Protein AF-K1RV72-F1 (afdb_monomer)

Radius of gyration: 13.44 Å; Cα contacts (8 Å, |Δi|>4): 121; chains: 1; bounding box: 28×29×34 Å

pLDDT: mean 96.74, std 3.03, range [72.94, 98.62]

Solvent-accessible surface area (backbone atoms only — not comparable to full-atom values): 6329 Å² total; per-residue (Å²): 124,57,60,69,54,48,53,51,50,52,56,48,54,47,65,75,58,48,27,71,67,50,28,48,54,40,39,80,73,67,56,78,57,90,34,58,48,37,62,54,67,70,60,52,52,60,56,49,70,76,52,77,65,34,55,69,49,14,54,56,27,46,74,42,74,30,53,63,35,41,55,44,14,25,64,24,38,41,67,95,77,60,48,70,74,56,50,53,57,49,58,77,66,53,85,48,70,66,55,50,54,52,28,39,76,50,35,55,77,72,56,135

Foldseek 3Di:
DPLVVLLVVLVVLLVVQFDPVQQVVCVVVPVDQPAERNHDPVSLVVSLVVDAQDQSNLVVLLPDSYPSSLLSSLQRHDQVPCDVVNVVVSVVPPPDVVSVVSSCVRHVVPHD

Secondary structure (DSSP, 8-state):
--HHHHHHHHHHHHHHS--HHHHHHHHHTT---SB-----HHHHHHHHTTS---HHHHHHHHTSSBHHHHHHHHHH--GGG--HHHHHHHHHH--SHHHHHHHHHHTGGG--

Organism: NCBI:txid408170

Nearest PDB structures (foldseek):
  3zbo-assembly2_B  TM=8.711E-01  e=4.578E-02  Bacillus cereus
  5clc-assembly1_A  TM=5.880E-01  e=2.001E-01  Bacillus cereus
  5cl4-assembly1_A  TM=5.600E-01  e=6.974E-01  Bacillus cereus

Structure (mmCIF, N/CA/C/O backbone):
data_AF-K1RV72-F1
#
_entry.id   AF-K1RV72-F1
#
loop_
_atom_site.group_PDB
_atom_site.id
_atom_site.type_symbol
_atom_site.label_atom_id
_atom_site.label_alt_id
_atom_site.label_comp_id
_atom_site.label_asym_id
_atom_site.label_entity_id
_atom_site.label_seq_id
_atom_site.pdbx_PDB_ins_code
_atom_site.Cartn_x
_atom_site.Cartn_y
_atom_site.Cartn_z
_atom_site.occupancy
_atom_site.B_iso_or_equiv
_atom_site.auth_seq_id
_atom_site.auth_comp_id
_atom_site.auth_asym_id
_atom_site.auth_atom_id
_atom_site.pdbx_PDB_model_num
ATOM 1 N N . MET A 1 1 ? -8.425 15.251 6.393 1.00 72.94 1 MET A N 1
ATOM 2 C CA . MET A 1 1 ? -8.533 15.087 4.929 1.00 72.94 1 MET A CA 1
ATOM 3 C C . MET A 1 1 ? -9.568 14.016 4.677 1.00 72.94 1 MET A C 1
ATOM 5 O O . MET A 1 1 ? -9.565 13.029 5.407 1.00 72.94 1 MET A O 1
ATOM 9 N N . ASP A 1 2 ? -10.459 14.222 3.713 1.00 93.25 2 ASP A N 1
ATOM 10 C CA . ASP A 1 2 ? -11.337 13.144 3.244 1.00 93.25 2 ASP A CA 1
ATOM 11 C C . ASP A 1 2 ? -10.497 12.013 2.613 1.00 93.25 2 ASP A C 1
ATOM 13 O O . ASP A 1 2 ? -9.382 12.247 2.136 1.00 93.25 2 ASP A O 1
ATOM 17 N N . VAL A 1 3 ? -11.029 10.789 2.573 1.00 96.31 3 VAL A N 1
ATOM 18 C CA . VAL A 1 3 ? -10.367 9.606 1.993 1.00 96.31 3 VAL A CA 1
ATOM 19 C C . VAL A 1 3 ? -9.848 9.896 0.585 1.00 96.31 3 VAL A C 1
ATOM 21 O O . VAL A 1 3 ? -8.712 9.546 0.252 1.00 96.31 3 VAL A O 1
ATOM 24 N N . ARG A 1 4 ? -10.637 10.591 -0.245 1.00 96.38 4 ARG A N 1
ATOM 25 C CA . ARG A 1 4 ? -10.240 10.919 -1.623 1.00 96.38 4 ARG A CA 1
ATOM 26 C C . ARG A 1 4 ? -9.058 11.879 -1.672 1.00 96.38 4 ARG A C 1
ATOM 28 O O . ARG A 1 4 ? -8.188 11.726 -2.529 1.00 96.38 4 ARG A O 1
ATOM 35 N N . GLU A 1 5 ? -9.021 12.858 -0.774 1.00 97.44 5 GLU A N 1
ATOM 36 C CA . GLU A 1 5 ? -7.919 13.817 -0.681 1.00 97.44 5 GLU A CA 1
ATOM 37 C C . GLU A 1 5 ? -6.636 13.127 -0.229 1.00 97.44 5 GLU A C 1
ATOM 39 O O . GLU 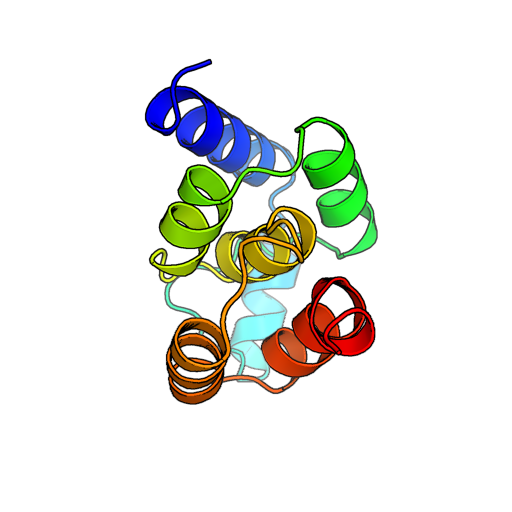A 1 5 ? -5.588 13.339 -0.835 1.00 97.44 5 GLU A O 1
ATOM 44 N N . THR A 1 6 ? -6.729 12.247 0.771 1.00 98.06 6 THR A N 1
ATOM 45 C CA . THR A 1 6 ? -5.592 11.463 1.269 1.00 98.06 6 THR A CA 1
ATOM 46 C C . THR A 1 6 ? -5.011 10.576 0.170 1.00 98.06 6 THR A C 1
ATOM 48 O O . THR A 1 6 ? -3.808 10.597 -0.073 1.00 98.06 6 THR A O 1
ATOM 51 N N . ILE A 1 7 ? -5.852 9.850 -0.575 1.00 98.00 7 ILE A N 1
ATOM 52 C CA . ILE A 1 7 ? -5.393 9.011 -1.697 1.00 98.00 7 ILE A CA 1
ATOM 53 C C . ILE A 1 7 ? -4.750 9.861 -2.796 1.00 98.00 7 ILE A C 1
ATOM 55 O O . ILE A 1 7 ? -3.734 9.466 -3.376 1.00 98.00 7 ILE A O 1
ATOM 59 N N . LYS A 1 8 ? -5.336 11.023 -3.106 1.00 98.06 8 LYS A N 1
ATOM 60 C CA . LYS A 1 8 ? -4.782 11.949 -4.100 1.00 98.06 8 LYS A CA 1
ATOM 61 C C . LYS A 1 8 ? -3.398 12.437 -3.677 1.00 98.06 8 LYS A C 1
ATOM 63 O O . LYS A 1 8 ? -2.498 12.457 -4.515 1.00 98.06 8 LYS A O 1
ATOM 68 N N . ASP A 1 9 ? -3.230 12.794 -2.409 1.00 98.50 9 ASP A N 1
ATOM 69 C CA . ASP A 1 9 ? -1.950 13.236 -1.863 1.00 98.50 9 ASP A CA 1
ATOM 70 C C . ASP A 1 9 ? -0.908 12.106 -1.861 1.00 98.50 9 ASP A C 1
ATOM 72 O O . ASP A 1 9 ? 0.182 12.295 -2.398 1.00 98.50 9 ASP A O 1
ATOM 76 N N . ILE A 1 10 ? -1.273 10.895 -1.418 1.00 98.44 10 ILE A N 1
ATOM 77 C CA . ILE A 1 10 ? -0.413 9.697 -1.480 1.00 98.44 10 ILE A CA 1
ATOM 78 C C . ILE A 1 10 ? 0.080 9.444 -2.911 1.00 98.44 10 ILE A C 1
ATOM 80 O O . ILE A 1 10 ? 1.279 9.294 -3.151 1.00 98.44 10 ILE A O 1
ATOM 84 N N . LYS A 1 11 ? -0.827 9.450 -3.898 1.00 98.00 11 LYS A N 1
ATOM 85 C CA . LYS A 1 11 ? -0.456 9.291 -5.315 1.00 98.00 11 LYS A CA 1
ATOM 86 C C . LYS A 1 11 ? 0.404 10.457 -5.819 1.00 98.00 11 LYS A C 1
ATOM 88 O O . LYS A 1 11 ? 1.228 10.261 -6.712 1.00 98.00 11 LYS A O 1
ATOM 93 N N . GLY A 1 12 ? 0.232 11.654 -5.258 1.00 98.38 12 GLY A N 1
ATOM 94 C CA . GLY A 1 12 ? 1.122 12.796 -5.460 1.00 98.38 12 GLY A CA 1
ATOM 95 C C . GLY A 1 12 ? 2.540 12.504 -4.968 1.00 98.38 12 GLY A C 1
ATOM 96 O O . GLY A 1 12 ? 3.487 12.664 -5.737 1.00 98.38 12 GLY A O 1
ATOM 97 N N . GLN A 1 13 ? 2.687 11.976 -3.748 1.00 98.44 13 GLN A N 1
ATOM 98 C CA . GLN A 1 13 ? 3.984 11.549 -3.209 1.00 98.44 13 GLN A CA 1
ATOM 99 C C . GLN A 1 13 ? 4.633 10.473 -4.086 1.00 98.44 13 GLN A C 1
ATOM 101 O O . GLN A 1 13 ? 5.824 10.559 -4.377 1.00 98.44 13 GLN A O 1
ATOM 106 N N . PHE A 1 14 ? 3.862 9.505 -4.593 1.00 98.38 14 PHE A N 1
ATOM 107 C CA . PHE A 1 14 ? 4.409 8.486 -5.493 1.00 98.38 14 PHE A CA 1
ATOM 108 C C . PHE A 1 14 ? 5.014 9.078 -6.766 1.00 98.38 14 PHE A C 1
ATOM 110 O O . PHE A 1 14 ? 6.089 8.663 -7.188 1.00 98.38 14 PHE A O 1
ATOM 117 N N . ARG A 1 15 ? 4.369 10.090 -7.354 1.00 97.81 15 ARG A N 1
ATOM 118 C CA . ARG A 1 15 ? 4.902 10.785 -8.535 1.00 97.81 15 ARG A CA 1
ATOM 119 C C . ARG A 1 15 ? 6.170 11.577 -8.230 1.00 97.81 15 ARG A C 1
ATOM 121 O O . ARG A 1 15 ? 7.025 11.670 -9.100 1.00 97.81 15 ARG A O 1
ATOM 128 N N . LEU A 1 16 ? 6.302 12.130 -7.025 1.00 97.88 16 LEU A N 1
ATOM 129 C CA . LEU A 1 16 ? 7.499 12.877 -6.623 1.00 97.88 16 LEU A CA 1
ATOM 130 C C . LEU A 1 16 ? 8.732 11.977 -6.483 1.00 97.88 16 LEU A C 1
ATOM 132 O O . LEU A 1 16 ? 9.837 12.412 -6.791 1.00 97.88 16 LEU A O 1
ATOM 136 N N . PHE A 1 17 ? 8.547 10.731 -6.042 1.00 97.56 17 PHE A N 1
ATOM 137 C CA . PHE A 1 17 ? 9.643 9.794 -5.768 1.00 97.56 17 PHE A CA 1
ATOM 138 C C . PHE A 1 17 ? 9.776 8.667 -6.797 1.00 97.56 17 PHE A C 1
ATOM 140 O O . PHE A 1 17 ? 10.514 7.710 -6.563 1.00 97.56 17 PHE A O 1
ATOM 147 N N . MET A 1 18 ? 9.058 8.746 -7.919 1.00 97.75 18 MET A N 1
ATOM 148 C CA . MET A 1 18 ? 9.072 7.683 -8.918 1.00 97.75 18 MET A CA 1
ATOM 149 C C . MET A 1 18 ? 10.461 7.484 -9.532 1.00 97.75 18 MET A C 1
ATOM 151 O O . MET A 1 18 ? 11.183 8.439 -9.819 1.00 97.75 18 MET A O 1
ATOM 155 N N . ASN A 1 19 ? 10.798 6.227 -9.808 1.00 98.12 19 ASN A N 1
ATOM 156 C CA . ASN A 1 19 ? 12.030 5.835 -10.473 1.00 98.12 19 ASN A CA 1
ATOM 157 C C . ASN A 1 19 ? 11.715 4.993 -11.720 1.00 98.12 19 ASN A C 1
ATOM 159 O O . ASN A 1 19 ? 11.419 3.794 -11.659 1.00 98.12 19 ASN A O 1
ATOM 163 N N . GLY A 1 20 ? 11.793 5.645 -12.883 1.00 97.19 20 GLY A N 1
ATOM 164 C CA . GLY A 1 20 ? 11.536 5.024 -14.184 1.00 97.19 20 GLY A CA 1
ATOM 165 C C . GLY A 1 20 ? 12.490 3.871 -14.510 1.00 97.19 20 GLY A C 1
ATOM 166 O O . GLY A 1 20 ? 12.064 2.853 -15.042 1.00 97.19 20 GLY A O 1
ATOM 167 N N . VAL A 1 21 ? 13.765 3.987 -14.130 1.00 97.88 21 VAL A N 1
ATOM 168 C CA . VAL A 1 21 ? 14.781 2.958 -14.409 1.00 97.88 21 VAL A CA 1
ATOM 169 C C . VAL A 1 21 ? 14.514 1.696 -13.586 1.00 97.88 21 VAL A C 1
ATOM 171 O O . VAL A 1 21 ? 14.553 0.585 -14.114 1.00 97.88 21 VAL A O 1
ATOM 174 N N . VAL A 1 22 ? 14.182 1.853 -12.301 1.00 97.69 22 VAL A N 1
ATOM 175 C CA . VAL A 1 22 ? 13.841 0.721 -11.422 1.00 97.69 22 VAL A CA 1
ATOM 176 C C . VAL A 1 22 ? 12.548 0.050 -11.876 1.00 97.69 22 VAL A C 1
ATOM 178 O O . VAL A 1 22 ? 12.516 -1.172 -12.010 1.00 97.69 22 VAL A O 1
ATOM 181 N N . SER A 1 23 ? 11.498 0.828 -12.161 1.00 97.31 23 SER A N 1
ATOM 182 C CA . SER A 1 23 ? 10.222 0.273 -12.639 1.00 97.31 23 SER A CA 1
ATOM 183 C C . SER A 1 23 ? 10.363 -0.461 -13.977 1.00 97.31 23 SER A C 1
ATOM 185 O O . SER A 1 23 ? 9.766 -1.527 -14.145 1.00 97.31 23 SER A O 1
ATOM 187 N N . GLN A 1 24 ? 11.191 0.045 -14.899 1.00 97.38 24 GLN A N 1
ATOM 188 C CA . GLN A 1 24 ? 11.533 -0.652 -16.139 1.00 97.38 24 GLN A CA 1
ATOM 189 C C . GLN A 1 24 ? 12.267 -1.970 -15.858 1.00 97.38 24 GLN A C 1
ATOM 191 O O . GLN A 1 24 ? 11.825 -3.017 -16.328 1.00 97.38 24 GLN A O 1
ATOM 196 N N . SER A 1 25 ? 13.326 -1.947 -15.043 1.00 97.31 25 SER A N 1
ATOM 197 C CA . SER A 1 25 ? 14.095 -3.156 -14.715 1.00 97.31 25 SER A CA 1
ATOM 198 C C . SER A 1 25 ? 13.239 -4.227 -14.030 1.00 97.31 25 SER A C 1
ATOM 200 O O . SER A 1 25 ? 13.375 -5.414 -14.324 1.00 97.31 25 SER A O 1
ATOM 202 N N . MET A 1 26 ? 12.329 -3.826 -13.137 1.00 96.62 26 MET A N 1
ATOM 203 C CA . MET A 1 26 ? 11.367 -4.736 -12.507 1.00 96.62 26 MET A CA 1
ATOM 204 C C . MET A 1 26 ? 10.476 -5.422 -13.550 1.00 96.62 26 MET A C 1
ATOM 206 O O . MET A 1 26 ? 10.290 -6.638 -13.485 1.00 96.62 26 MET A O 1
ATOM 210 N N . ARG A 1 27 ? 9.970 -4.669 -14.535 1.00 95.75 27 ARG A N 1
ATOM 211 C CA . ARG A 1 27 ? 9.138 -5.216 -15.615 1.00 95.75 27 ARG A CA 1
ATOM 212 C C . ARG A 1 27 ? 9.916 -6.191 -16.499 1.00 95.75 27 ARG A C 1
ATOM 214 O O . ARG A 1 27 ? 9.416 -7.273 -16.780 1.00 95.75 27 ARG A O 1
ATOM 221 N N . GLU A 1 28 ? 11.146 -5.846 -16.881 1.00 96.81 28 GLU A N 1
ATOM 222 C CA . GLU A 1 28 ? 12.042 -6.720 -17.661 1.00 96.81 28 GLU A CA 1
ATOM 223 C C . GLU A 1 28 ? 12.354 -8.039 -16.933 1.00 96.81 28 GLU A C 1
ATOM 225 O O . GLU A 1 28 ? 12.583 -9.064 -17.571 1.00 96.81 28 GLU A O 1
ATOM 230 N N . LYS A 1 29 ? 12.304 -8.033 -15.596 1.00 95.56 29 LYS A N 1
ATOM 231 C CA . LYS A 1 29 ? 12.479 -9.213 -14.733 1.00 95.56 29 LYS A CA 1
ATOM 232 C C . LYS A 1 29 ? 11.174 -9.955 -14.412 1.00 95.56 29 LYS A C 1
ATOM 234 O O . LYS A 1 29 ? 11.189 -10.870 -13.595 1.00 95.56 29 LYS A O 1
ATOM 239 N N . GLY A 1 30 ? 10.055 -9.585 -15.038 1.00 92.88 30 GLY A N 1
ATOM 240 C CA . GLY A 1 30 ? 8.779 -10.297 -14.926 1.00 92.88 30 GLY A CA 1
ATOM 241 C C . GLY A 1 30 ? 7.807 -9.771 -13.864 1.00 92.88 30 GLY A C 1
ATOM 242 O O . GLY A 1 30 ? 6.739 -10.355 -13.693 1.00 92.88 30 GLY A O 1
ATOM 243 N N . LEU A 1 31 ? 8.114 -8.662 -13.178 1.00 93.31 31 LEU A N 1
ATOM 244 C CA . LEU A 1 31 ? 7.159 -7.986 -12.288 1.00 93.31 31 LEU A CA 1
ATOM 245 C C . LEU A 1 31 ? 6.238 -7.064 -13.099 1.00 93.31 31 LEU A C 1
ATOM 247 O O . LEU A 1 31 ? 6.373 -5.836 -13.096 1.00 93.31 31 LEU A O 1
ATOM 251 N N . ASP A 1 32 ? 5.297 -7.667 -13.819 1.00 89.62 32 ASP A N 1
ATOM 252 C CA . ASP A 1 32 ? 4.343 -6.970 -14.682 1.00 89.62 32 ASP A CA 1
ATOM 253 C C . ASP A 1 32 ? 3.095 -6.507 -13.909 1.00 89.62 32 ASP A C 1
ATOM 255 O O . ASP A 1 32 ? 2.003 -7.083 -13.982 1.00 89.62 32 ASP A O 1
ATOM 259 N N . TYR A 1 33 ? 3.275 -5.478 -13.083 1.00 93.25 33 TYR A N 1
ATOM 260 C CA . TYR A 1 33 ? 2.158 -4.716 -12.526 1.00 93.25 33 TYR A CA 1
ATOM 261 C C . TYR A 1 33 ? 1.576 -3.782 -13.596 1.00 93.25 33 TYR A C 1
ATOM 263 O O . TYR A 1 33 ? 2.320 -3.218 -14.410 1.00 93.25 33 TYR A O 1
ATOM 271 N N . LYS A 1 34 ? 0.257 -3.530 -13.539 1.00 92.94 34 LYS A N 1
ATOM 272 C CA . LYS A 1 34 ? -0.406 -2.570 -14.441 1.00 92.94 34 LYS A CA 1
ATOM 273 C C . LYS A 1 34 ? 0.234 -1.183 -14.344 1.00 92.94 34 LYS A C 1
ATOM 275 O O . LYS A 1 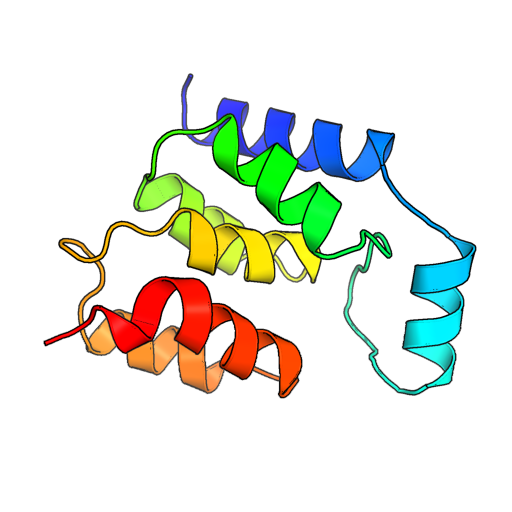34 ? 0.455 -0.534 -15.364 1.00 92.94 34 LYS A O 1
ATOM 280 N N . LEU A 1 35 ? 0.572 -0.752 -13.129 1.00 96.31 35 LEU A N 1
ATOM 281 C CA . LEU A 1 35 ? 1.406 0.418 -12.880 1.00 96.31 35 LEU A CA 1
ATOM 282 C C . LEU A 1 35 ? 2.392 0.137 -11.741 1.00 96.31 35 LEU A C 1
ATOM 284 O O . LEU A 1 35 ? 2.038 -0.459 -10.724 1.00 96.31 35 LEU A O 1
ATOM 288 N N . ASN A 1 36 ? 3.626 0.592 -11.930 1.00 96.56 36 ASN A N 1
ATOM 289 C CA . ASN A 1 36 ? 4.727 0.469 -10.984 1.00 96.56 36 ASN A CA 1
ATOM 290 C C . ASN A 1 36 ? 5.533 1.771 -11.040 1.00 96.56 36 ASN A C 1
ATOM 292 O O . ASN A 1 36 ? 6.030 2.127 -12.111 1.00 96.56 36 ASN A O 1
ATOM 296 N N . PHE A 1 37 ? 5.633 2.481 -9.919 1.00 98.06 37 PHE A N 1
ATOM 297 C CA . PHE A 1 37 ? 6.413 3.716 -9.821 1.00 98.06 37 PHE A CA 1
ATOM 298 C C . PHE A 1 37 ? 7.895 3.460 -9.520 1.00 98.06 37 PHE A C 1
ATOM 300 O O . PHE A 1 37 ? 8.690 4.392 -9.613 1.00 98.06 37 PHE A O 1
ATOM 307 N N . GLY A 1 38 ? 8.288 2.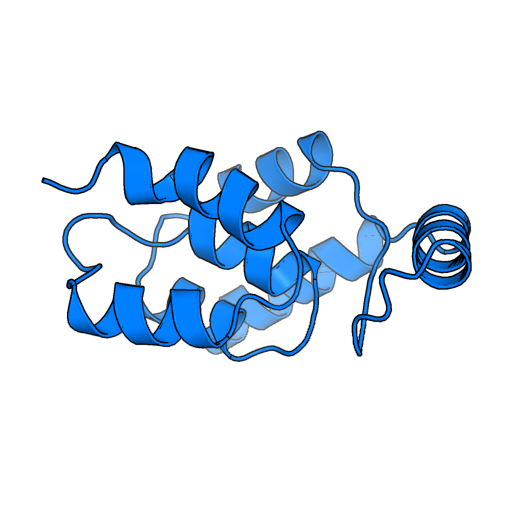226 -9.191 1.00 97.94 38 GLY A N 1
ATOM 308 C CA . GLY A 1 38 ? 9.681 1.857 -8.933 1.00 97.94 38 GLY A CA 1
ATOM 309 C C . GLY A 1 38 ? 10.220 2.443 -7.630 1.00 97.94 38 GLY A C 1
ATOM 310 O O . GLY A 1 38 ? 11.425 2.655 -7.509 1.00 97.94 38 GLY A O 1
ATOM 311 N N . ILE A 1 39 ? 9.337 2.745 -6.675 1.00 98.50 39 ILE A N 1
ATOM 312 C CA . ILE A 1 39 ? 9.720 3.369 -5.406 1.00 98.50 39 ILE A CA 1
ATOM 313 C C . ILE A 1 39 ? 10.270 2.291 -4.475 1.00 98.50 39 ILE A C 1
ATOM 315 O O . ILE A 1 39 ? 9.665 1.230 -4.280 1.00 98.50 39 ILE A O 1
ATOM 319 N N . GLU A 1 40 ? 11.429 2.577 -3.896 1.00 96.94 40 GLU A N 1
ATOM 320 C CA . GLU A 1 40 ? 12.089 1.707 -2.932 1.00 96.94 40 GLU A CA 1
ATOM 321 C C . GLU A 1 40 ? 11.350 1.666 -1.587 1.00 96.94 40 GLU A C 1
ATOM 323 O O . GLU A 1 40 ? 10.739 2.639 -1.138 1.00 96.94 40 GLU A O 1
ATOM 328 N N . LEU A 1 41 ? 11.427 0.517 -0.915 1.00 97.69 41 LEU A N 1
ATOM 329 C CA . LEU A 1 41 ? 10.687 0.263 0.319 1.00 97.69 41 LEU A CA 1
ATOM 330 C C . LEU A 1 41 ? 10.969 1.276 1.450 1.00 97.69 41 LEU A C 1
ATOM 33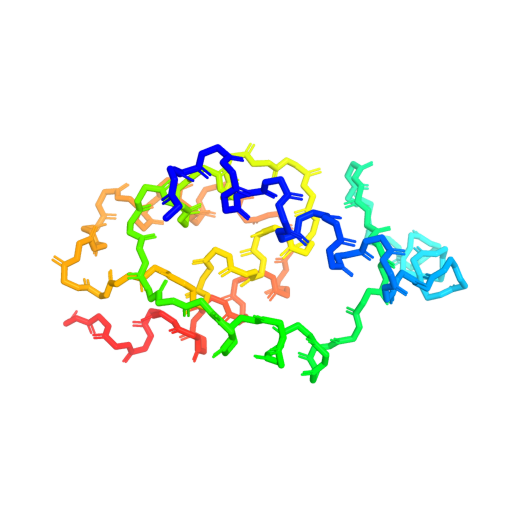2 O O . LEU A 1 41 ? 10.002 1.679 2.100 1.00 97.69 41 LEU A O 1
ATOM 336 N N . PRO A 1 42 ? 12.219 1.727 1.708 1.00 98.00 42 PRO A N 1
ATOM 337 C CA . PRO A 1 42 ? 12.474 2.751 2.724 1.00 98.00 42 PRO A CA 1
ATOM 338 C C . PRO A 1 42 ? 11.670 4.031 2.479 1.00 98.00 42 PRO A C 1
ATOM 340 O O . PRO A 1 42 ? 11.027 4.541 3.395 1.00 98.00 42 PRO A O 1
ATOM 343 N N . ARG A 1 43 ? 11.603 4.487 1.223 1.00 98.38 43 ARG A N 1
ATOM 344 C CA . ARG A 1 43 ? 10.823 5.667 0.846 1.00 98.38 43 ARG A CA 1
ATOM 345 C C . ARG A 1 43 ? 9.321 5.452 1.024 1.00 98.38 43 ARG A C 1
ATOM 347 O O . ARG A 1 43 ? 8.632 6.357 1.483 1.00 98.38 43 ARG A O 1
ATOM 354 N N . LEU A 1 44 ? 8.802 4.267 0.700 1.00 98.56 44 LEU A N 1
ATOM 355 C CA . LEU A 1 44 ? 7.389 3.941 0.940 1.00 98.56 44 LEU A CA 1
ATOM 356 C C . LEU A 1 44 ? 7.043 3.981 2.433 1.00 98.56 44 LEU A C 1
ATOM 358 O O . LEU A 1 44 ? 5.998 4.517 2.790 1.00 98.56 44 LEU A O 1
ATOM 362 N N . LYS A 1 45 ? 7.937 3.498 3.306 1.00 98.31 45 LYS A N 1
ATOM 363 C CA . LYS A 1 45 ? 7.767 3.608 4.764 1.00 98.31 45 LYS A CA 1
ATOM 364 C C . LYS A 1 45 ?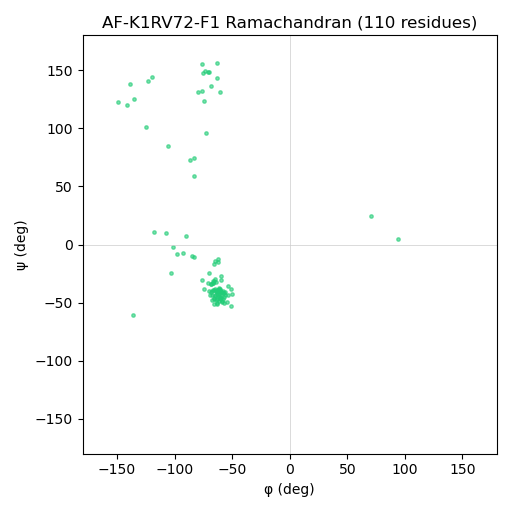 7.753 5.065 5.231 1.00 98.31 45 LYS A C 1
ATOM 366 O O . LYS A 1 45 ? 6.904 5.424 6.041 1.00 98.31 45 LYS A O 1
ATOM 371 N N . GLU A 1 46 ? 8.636 5.912 4.696 1.00 98.50 46 GLU A N 1
ATOM 372 C CA . GLU A 1 46 ? 8.627 7.356 4.981 1.00 98.50 46 GLU A CA 1
ATOM 373 C C . GLU A 1 46 ? 7.328 8.035 4.536 1.00 98.50 46 GLU A C 1
ATOM 375 O O . GLU A 1 46 ? 6.832 8.914 5.235 1.00 98.50 46 GLU A O 1
ATOM 380 N N . ILE A 1 47 ? 6.780 7.652 3.376 1.00 98.44 47 ILE A N 1
ATOM 381 C CA . ILE A 1 47 ? 5.491 8.169 2.899 1.00 98.44 47 ILE A CA 1
ATOM 382 C C . ILE A 1 47 ? 4.377 7.701 3.838 1.00 98.44 47 ILE A C 1
ATOM 384 O O . ILE A 1 47 ? 3.614 8.532 4.317 1.00 98.44 47 ILE A O 1
ATOM 388 N N . ALA A 1 48 ? 4.304 6.401 4.136 1.00 98.44 48 ALA A N 1
ATOM 389 C CA . ALA A 1 48 ? 3.275 5.830 5.004 1.00 98.44 48 ALA A CA 1
ATOM 390 C C . ALA A 1 48 ? 3.267 6.475 6.399 1.00 98.44 48 ALA A C 1
ATOM 392 O O . ALA A 1 48 ? 2.200 6.787 6.914 1.00 98.44 48 ALA A O 1
ATOM 393 N N . ALA A 1 49 ? 4.442 6.764 6.969 1.00 98.31 49 ALA A N 1
ATOM 394 C CA . ALA A 1 49 ? 4.585 7.394 8.285 1.00 98.31 49 ALA A CA 1
ATOM 395 C C . ALA A 1 49 ? 3.988 8.813 8.389 1.00 98.31 49 ALA A C 1
ATOM 397 O O . ALA A 1 49 ? 3.859 9.338 9.492 1.00 98.31 49 ALA A O 1
ATOM 398 N N . ARG A 1 50 ? 3.630 9.449 7.264 1.00 97.69 50 ARG A N 1
ATOM 399 C CA . ARG A 1 50 ? 2.966 10.766 7.240 1.00 97.69 50 ARG A CA 1
ATOM 400 C C . ARG A 1 50 ? 1.455 10.686 7.435 1.00 97.69 50 ARG A C 1
ATOM 402 O O . ARG A 1 50 ? 0.826 11.728 7.601 1.00 97.69 50 ARG A O 1
ATOM 409 N N . TYR A 1 51 ? 0.879 9.489 7.380 1.00 98.06 51 TYR A N 1
ATOM 410 C CA . TYR A 1 51 ? -0.560 9.278 7.459 1.00 98.06 51 TYR A CA 1
ATOM 411 C C . TYR A 1 51 ? -0.895 8.405 8.663 1.00 98.06 51 TYR A C 1
ATOM 413 O O . TYR A 1 51 ? -0.171 7.471 9.004 1.00 98.06 51 TYR A O 1
ATOM 421 N N . GLU A 1 52 ? -2.026 8.696 9.294 1.00 97.19 52 GLU A N 1
ATOM 422 C CA . GLU A 1 52 ? -2.596 7.790 10.283 1.00 97.19 52 GLU A CA 1
ATOM 423 C C . GLU A 1 52 ? -3.131 6.533 9.594 1.00 97.19 52 GLU A C 1
ATOM 425 O O . GLU A 1 52 ? -3.604 6.577 8.451 1.00 97.19 52 GLU A O 1
ATOM 430 N N . LYS A 1 53 ? -3.081 5.401 10.304 1.00 98.25 53 LYS A N 1
ATOM 431 C CA . LYS A 1 53 ? -3.732 4.180 9.835 1.00 98.25 53 LYS A CA 1
ATOM 432 C C . LYS A 1 53 ? -5.229 4.436 9.688 1.00 98.25 53 LYS A C 1
ATOM 434 O O . LYS A 1 53 ? -5.875 4.949 10.598 1.00 98.25 53 LYS A O 1
ATOM 439 N N . ASN A 1 54 ? -5.787 4.059 8.546 1.00 98.44 54 ASN A N 1
ATOM 440 C CA . ASN A 1 54 ? -7.186 4.293 8.229 1.00 98.44 54 ASN A CA 1
ATOM 441 C C . ASN A 1 54 ? -7.700 3.177 7.318 1.00 98.44 54 ASN A C 1
ATOM 443 O O . ASN A 1 54 ? -7.163 2.950 6.232 1.00 98.44 54 ASN A O 1
ATOM 447 N N . HIS A 1 55 ? -8.755 2.498 7.768 1.00 98.31 55 HIS A N 1
ATOM 448 C CA . HIS A 1 55 ? -9.333 1.362 7.060 1.00 98.31 55 HIS A CA 1
ATOM 449 C C . HIS A 1 55 ? -9.807 1.732 5.651 1.00 98.31 55 HIS A C 1
ATOM 451 O O . HIS A 1 55 ? -9.434 1.079 4.681 1.00 98.31 55 HIS A O 1
ATOM 457 N N . GLU A 1 56 ? -10.578 2.808 5.507 1.00 98.38 56 GLU A N 1
ATOM 458 C CA . GLU A 1 56 ? -11.145 3.210 4.216 1.00 98.38 56 GLU A CA 1
ATOM 459 C C . GLU A 1 56 ? -10.055 3.594 3.210 1.00 98.38 56 GLU A C 1
ATOM 461 O O . GLU A 1 56 ? -10.121 3.204 2.042 1.00 98.38 56 GLU A O 1
ATOM 466 N N . VAL A 1 57 ? -9.010 4.294 3.668 1.00 98.62 57 VAL A N 1
ATOM 467 C CA . VAL A 1 57 ? -7.838 4.626 2.844 1.00 98.62 57 VAL A CA 1
ATOM 468 C C . VAL A 1 57 ? -7.101 3.357 2.423 1.00 98.62 57 VAL A C 1
ATOM 470 O O . VAL A 1 57 ? -6.807 3.198 1.239 1.00 98.62 57 VAL A O 1
ATOM 473 N N . ALA A 1 58 ? -6.828 2.440 3.352 1.00 98.62 58 ALA A N 1
ATOM 474 C CA . ALA A 1 58 ? -6.124 1.197 3.052 1.00 98.62 58 ALA A CA 1
ATOM 475 C C . ALA A 1 58 ? -6.902 0.320 2.061 1.00 98.62 58 ALA A C 1
ATOM 477 O O . ALA A 1 58 ? -6.330 -0.138 1.073 1.00 98.62 58 ALA A O 1
ATOM 478 N N . GLN A 1 59 ? -8.214 0.152 2.248 1.00 98.25 59 GLN A N 1
ATOM 479 C CA . GLN A 1 59 ? -9.058 -0.607 1.320 1.00 98.25 59 GLN A CA 1
ATOM 480 C C . GLN A 1 59 ? -9.146 0.057 -0.059 1.00 98.25 59 GLN A C 1
ATOM 482 O O . GLN A 1 59 ? -9.136 -0.625 -1.086 1.00 98.25 59 GLN A O 1
ATOM 487 N N . ALA A 1 60 ? -9.213 1.388 -0.114 1.00 98.31 60 ALA A N 1
ATOM 488 C CA . ALA A 1 60 ? -9.229 2.110 -1.379 1.00 98.31 60 ALA A CA 1
ATOM 489 C C . ALA A 1 60 ? -7.886 2.011 -2.119 1.00 98.31 60 ALA A C 1
ATOM 491 O O . ALA A 1 60 ? -7.882 1.786 -3.327 1.00 98.31 60 ALA A O 1
ATOM 492 N N . LEU A 1 61 ? -6.758 2.106 -1.407 1.00 98.50 61 LEU A N 1
ATOM 493 C CA . LEU A 1 61 ? -5.427 1.858 -1.965 1.00 98.50 61 LEU A CA 1
ATOM 494 C C . LEU A 1 61 ? -5.282 0.410 -2.434 1.00 98.50 61 LEU A C 1
ATOM 496 O O . LEU A 1 61 ? -4.746 0.180 -3.514 1.00 98.50 61 LEU A O 1
ATOM 500 N N . TRP A 1 62 ? -5.795 -0.561 -1.675 1.00 98.12 62 TRP A N 1
ATOM 501 C CA . TRP A 1 62 ? -5.749 -1.960 -2.079 1.00 98.12 62 TRP A CA 1
ATOM 502 C C . TRP A 1 62 ? -6.485 -2.180 -3.400 1.00 98.12 62 TRP A C 1
ATOM 504 O O . TRP A 1 62 ? -5.987 -2.881 -4.265 1.00 98.12 62 TRP A O 1
ATOM 514 N N . LYS A 1 63 ? -7.636 -1.549 -3.629 1.00 96.81 63 LYS A N 1
ATOM 515 C CA . LYS A 1 63 ? -8.380 -1.701 -4.896 1.00 96.81 63 LYS A CA 1
ATOM 516 C C . LYS A 1 63 ? -7.641 -1.155 -6.127 1.00 96.81 63 LYS A C 1
ATOM 518 O O . LYS A 1 63 ? -8.027 -1.454 -7.256 1.00 96.81 63 LYS A O 1
ATOM 523 N N . GLU A 1 64 ? -6.588 -0.362 -5.944 1.00 96.31 64 GLU A N 1
ATOM 524 C CA . GLU A 1 64 ? -5.776 0.146 -7.045 1.00 96.31 64 GLU A CA 1
AT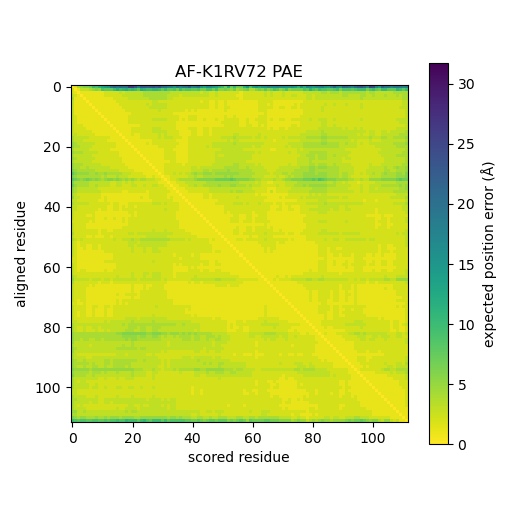OM 525 C C . GLU A 1 64 ? -4.843 -0.940 -7.589 1.00 96.31 64 GLU A C 1
ATOM 527 O O . GLU A 1 64 ? -4.077 -1.571 -6.862 1.00 96.31 64 GLU A O 1
ATOM 532 N N . ASN A 1 65 ? -4.823 -1.098 -8.911 1.00 93.62 65 ASN A N 1
ATOM 533 C CA . ASN A 1 65 ? -3.876 -1.985 -9.589 1.00 93.62 65 ASN A CA 1
ATOM 534 C C . ASN A 1 65 ? -2.528 -1.264 -9.805 1.00 93.62 65 ASN A C 1
ATOM 536 O O . ASN A 1 65 ? -2.091 -1.015 -10.931 1.00 93.62 65 ASN A O 1
ATOM 540 N N . ILE A 1 66 ? -1.928 -0.836 -8.693 1.00 97.31 66 ILE A N 1
ATOM 541 C CA . ILE A 1 66 ? -0.673 -0.084 -8.612 1.00 97.31 66 ILE A CA 1
ATOM 542 C C . ILE A 1 66 ? 0.164 -0.712 -7.496 1.00 97.31 66 ILE A C 1
ATOM 544 O O . ILE A 1 66 ? -0.297 -0.779 -6.355 1.00 97.31 66 ILE A O 1
ATOM 548 N N . ARG A 1 67 ? 1.401 -1.123 -7.800 1.00 97.88 67 ARG A N 1
ATOM 549 C CA . ARG A 1 67 ? 2.296 -1.796 -6.839 1.00 97.88 67 ARG A CA 1
ATOM 550 C C . ARG A 1 67 ? 2.431 -1.024 -5.523 1.00 97.88 67 ARG A C 1
ATOM 552 O O . ARG A 1 67 ? 2.205 -1.573 -4.450 1.00 97.88 67 ARG A O 1
ATOM 559 N N . GLU A 1 68 ? 2.769 0.259 -5.597 1.00 98.62 68 GLU A N 1
ATOM 560 C CA . GLU A 1 68 ? 3.005 1.088 -4.412 1.00 98.62 68 GLU A CA 1
ATOM 561 C C . GLU A 1 68 ? 1.735 1.300 -3.576 1.00 98.62 68 GLU A C 1
ATOM 563 O O . GLU A 1 68 ? 1.827 1.366 -2.353 1.00 98.62 68 GLU A O 1
ATOM 568 N N . CYS A 1 69 ? 0.551 1.342 -4.203 1.00 98.50 69 CYS A N 1
ATOM 569 C CA . CYS A 1 69 ? -0.717 1.406 -3.473 1.00 98.50 69 CYS A CA 1
ATOM 570 C C . CYS A 1 69 ? -0.950 0.134 -2.649 1.00 98.50 69 CYS A C 1
ATOM 572 O O . CYS A 1 69 ? -1.314 0.240 -1.481 1.00 98.50 69 CYS A O 1
ATOM 574 N N . LYS A 1 70 ? -0.689 -1.050 -3.221 1.00 98.12 70 LYS A N 1
ATOM 575 C CA . LYS A 1 70 ? -0.812 -2.338 -2.516 1.00 98.12 70 LYS A CA 1
ATOM 576 C C . LYS A 1 70 ? 0.100 -2.413 -1.295 1.00 98.12 70 LYS A C 1
ATOM 578 O O . LYS A 1 70 ? -0.346 -2.779 -0.214 1.00 98.12 70 LYS A O 1
ATOM 583 N N . ILE A 1 71 ? 1.358 -2.004 -1.457 1.00 98.50 71 ILE A N 1
ATOM 584 C CA . ILE A 1 71 ? 2.335 -1.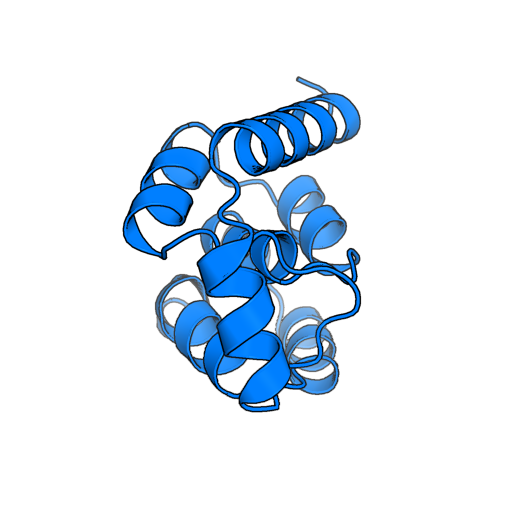989 -0.362 1.00 98.50 71 ILE A CA 1
ATOM 585 C C . ILE A 1 71 ? 1.898 -1.014 0.742 1.00 98.50 71 ILE A C 1
ATOM 587 O O . ILE A 1 71 ? 1.904 -1.377 1.918 1.00 98.50 71 ILE A O 1
ATOM 591 N N . LEU A 1 72 ? 1.487 0.211 0.386 1.00 98.62 72 LEU A N 1
ATOM 592 C CA . LEU A 1 72 ? 1.043 1.196 1.380 1.00 98.62 72 LEU A CA 1
ATOM 593 C C . LEU A 1 72 ? -0.256 0.787 2.083 1.00 98.62 72 LEU A C 1
ATOM 595 O O . LEU A 1 72 ? -0.418 1.094 3.260 1.00 98.62 72 LEU A O 1
ATOM 599 N N . ALA A 1 73 ? -1.165 0.096 1.392 1.00 98.62 73 ALA A N 1
ATOM 600 C CA . ALA A 1 73 ? -2.399 -0.405 1.986 1.00 98.62 73 ALA A CA 1
ATOM 601 C C . ALA A 1 73 ? -2.114 -1.322 3.186 1.00 98.62 73 ALA A C 1
ATOM 603 O O . ALA A 1 73 ? -2.703 -1.119 4.244 1.00 98.62 73 ALA A O 1
ATOM 604 N N . GLY A 1 74 ? -1.158 -2.253 3.065 1.00 98.25 74 GLY A N 1
ATOM 605 C CA . GLY A 1 74 ? -0.730 -3.098 4.187 1.00 98.25 74 GLY A CA 1
ATOM 606 C C . GLY A 1 74 ? -0.168 -2.298 5.367 1.00 98.25 74 GLY A C 1
ATOM 607 O O . GLY A 1 74 ? -0.481 -2.583 6.518 1.00 98.25 74 GLY A O 1
ATOM 608 N N . MET A 1 75 ? 0.586 -1.228 5.097 1.00 98.56 75 MET A N 1
ATOM 609 C CA . MET A 1 75 ? 1.146 -0.360 6.144 1.00 98.56 75 MET A CA 1
ATOM 610 C C . MET A 1 75 ? 0.090 0.499 6.856 1.00 98.56 75 MET A C 1
ATOM 612 O O . MET A 1 75 ? 0.245 0.804 8.041 1.00 98.56 75 MET A O 1
ATOM 616 N N . LEU A 1 76 ? -0.959 0.910 6.139 1.00 98.62 76 LEU A N 1
ATOM 617 C CA . LEU A 1 76 ? -1.972 1.854 6.620 1.00 98.62 76 LEU A CA 1
ATOM 618 C C . LEU A 1 76 ? -3.250 1.189 7.141 1.00 98.62 76 LEU A C 1
ATOM 620 O O . LEU A 1 76 ? -4.095 1.878 7.707 1.00 98.62 76 LEU A O 1
ATOM 624 N N . GLN A 1 77 ? -3.412 -0.122 6.980 1.00 98.62 77 GLN A N 1
ATOM 625 C CA . GLN A 1 77 ? -4.573 -0.847 7.485 1.00 98.62 77 GLN A CA 1
ATOM 626 C C . GLN A 1 77 ? -4.486 -1.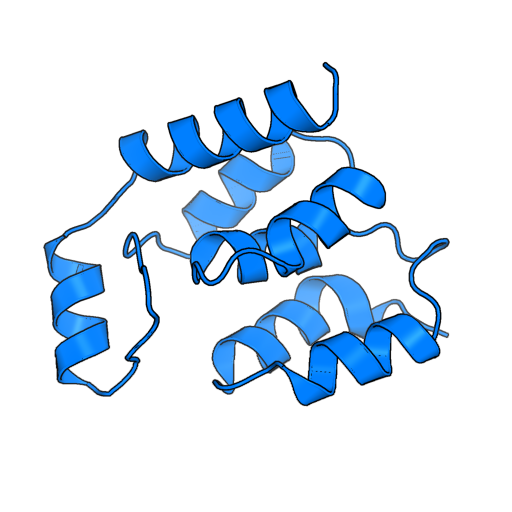017 9.019 1.00 98.62 77 GLN A C 1
ATOM 628 O O . GLN A 1 77 ? -3.503 -1.573 9.523 1.00 98.62 77 GLN A O 1
ATOM 633 N N . PRO A 1 78 ? -5.488 -0.553 9.793 1.00 98.19 78 PRO A N 1
ATOM 634 C CA . PRO A 1 78 ? -5.581 -0.857 11.221 1.00 98.19 78 PRO A CA 1
ATOM 635 C C . PRO A 1 78 ? -5.894 -2.341 11.446 1.00 98.19 78 PRO A C 1
ATOM 637 O O . PRO A 1 78 ? -6.768 -2.894 10.773 1.00 98.19 78 PRO A O 1
ATOM 640 N N . VAL A 1 79 ? -5.217 -2.970 12.405 1.00 97.75 79 VAL A N 1
ATOM 641 C CA . VAL A 1 79 ? -5.363 -4.407 12.714 1.00 97.75 79 VAL A CA 1
ATOM 642 C C . VAL A 1 79 ? -6.784 -4.706 13.194 1.00 97.75 79 VAL A C 1
ATOM 644 O O . VAL A 1 79 ? -7.408 -5.672 12.773 1.00 97.75 79 VAL A O 1
ATOM 647 N N . GLU A 1 80 ? -7.339 -3.803 13.996 1.00 97.12 80 GLU A N 1
ATOM 648 C CA . GLU A 1 80 ? -8.637 -3.909 14.668 1.00 97.12 80 GLU A CA 1
ATOM 649 C C . GLU A 1 80 ? -9.823 -3.922 13.690 1.00 97.12 80 GLU A C 1
ATOM 651 O O . GLU A 1 80 ? -10.940 -4.281 14.053 1.00 97.12 80 GLU A O 1
ATOM 656 N N . THR A 1 81 ? -9.578 -3.507 12.447 1.00 97.38 81 THR A N 1
ATOM 657 C CA . THR A 1 81 ? -10.581 -3.421 11.374 1.00 97.38 81 THR A CA 1
ATOM 658 C C . THR A 1 81 ? -10.250 -4.340 10.199 1.00 97.38 81 THR A C 1
ATOM 660 O O . THR A 1 81 ? -10.844 -4.216 9.129 1.00 97.38 81 THR A O 1
ATOM 663 N N . PHE A 1 82 ? -9.275 -5.238 10.366 1.00 97.75 82 PHE A N 1
ATOM 664 C CA . PHE A 1 82 ? -8.870 -6.184 9.336 1.00 97.75 82 PHE A CA 1
ATOM 665 C C . PHE A 1 82 ? -9.373 -7.589 9.667 1.00 97.75 82 PHE A C 1
ATOM 667 O O . PHE A 1 82 ? -8.685 -8.391 10.293 1.00 97.75 82 PHE A O 1
ATOM 674 N N . TYR A 1 83 ? -10.616 -7.855 9.273 1.00 94.38 83 TYR A N 1
ATOM 675 C CA . TYR A 1 83 ? -11.288 -9.126 9.537 1.00 94.38 83 TYR A CA 1
ATOM 676 C C . TYR A 1 83 ? -10.787 -10.245 8.605 1.00 94.38 83 TYR A C 1
ATOM 678 O O . TYR A 1 83 ? -10.329 -9.938 7.497 1.00 94.38 83 TYR A O 1
ATOM 686 N N . PRO A 1 84 ? -10.890 -11.527 9.009 1.00 94.19 84 PRO A N 1
ATOM 687 C CA . PRO A 1 84 ? -10.444 -12.665 8.201 1.00 94.19 84 PRO A CA 1
ATOM 688 C C . PRO A 1 84 ? -10.982 -12.661 6.765 1.00 94.19 84 PRO A C 1
ATOM 690 O O . PRO A 1 84 ? -10.233 -12.912 5.830 1.00 94.19 84 PRO A O 1
ATOM 693 N N . GLU A 1 85 ? -12.234 -12.257 6.562 1.00 95.38 85 GLU A N 1
ATOM 694 C CA . GLU A 1 85 ? -12.858 -12.198 5.236 1.00 95.38 85 GLU A CA 1
ATOM 695 C C . GLU A 1 85 ? -12.170 -11.176 4.317 1.00 95.38 85 GLU A C 1
ATOM 697 O O . GLU A 1 85 ? -12.097 -11.356 3.104 1.00 95.38 85 GLU A O 1
ATOM 702 N N . ILE A 1 86 ? -11.640 -10.089 4.888 1.00 96.00 86 ILE A N 1
ATOM 703 C CA . ILE A 1 86 ? -10.858 -9.093 4.145 1.00 96.00 86 ILE A CA 1
ATOM 704 C C . ILE A 1 86 ? -9.471 -9.655 3.827 1.00 96.00 86 ILE A C 1
ATOM 706 O O . ILE A 1 86 ? -8.956 -9.418 2.733 1.00 96.00 86 ILE A O 1
ATOM 710 N N . ALA A 1 87 ? -8.882 -10.410 4.759 1.00 95.44 87 ALA A N 1
ATOM 711 C CA . ALA A 1 87 ? -7.612 -11.093 4.545 1.00 95.44 87 ALA A CA 1
ATOM 712 C C . ALA A 1 87 ? -7.703 -12.087 3.381 1.00 95.44 87 ALA A C 1
ATOM 714 O O . ALA A 1 87 ? -6.841 -12.046 2.503 1.00 95.44 87 ALA A O 1
ATOM 715 N N . ASP A 1 88 ? -8.768 -12.889 3.319 1.00 95.81 88 ASP A N 1
ATOM 716 C CA . ASP A 1 88 ? -9.018 -13.835 2.225 1.00 95.81 88 ASP A CA 1
ATOM 717 C C . ASP A 1 88 ? -9.092 -13.111 0.872 1.00 95.81 88 ASP A C 1
ATOM 719 O O . ASP A 1 88 ? -8.357 -13.451 -0.055 1.00 95.81 88 ASP A O 1
ATOM 723 N N . ILE A 1 89 ? -9.874 -12.026 0.786 1.00 96.56 89 ILE A N 1
ATOM 724 C CA . ILE A 1 89 ? -9.970 -11.192 -0.427 1.00 96.56 89 ILE A CA 1
ATOM 725 C C . ILE A 1 89 ? -8.601 -10.632 -0.835 1.00 96.56 89 ILE A C 1
ATOM 727 O O . ILE A 1 89 ? -8.277 -10.552 -2.021 1.00 96.56 89 ILE A O 1
ATOM 731 N N . TRP A 1 90 ? -7.796 -10.184 0.132 1.00 97.56 90 TRP A N 1
ATOM 732 C CA . TRP A 1 90 ? -6.467 -9.651 -0.154 1.00 97.56 90 TRP A CA 1
ATOM 733 C C . TRP A 1 90 ? -5.539 -10.751 -0.668 1.00 97.56 90 TRP A C 1
ATOM 735 O O . TRP A 1 90 ? -4.894 -10.560 -1.696 1.00 97.56 90 TRP A O 1
ATOM 745 N N . VAL A 1 91 ? -5.494 -11.903 -0.002 1.00 96.38 91 VAL A N 1
ATOM 746 C CA . VAL A 1 91 ? -4.638 -13.034 -0.386 1.00 96.38 91 VAL A CA 1
ATOM 747 C C . VAL A 1 91 ? -4.988 -13.554 -1.781 1.00 96.38 91 VAL A C 1
ATOM 749 O O . VAL A 1 91 ? -4.076 -13.793 -2.571 1.00 96.38 91 VAL A O 1
ATOM 752 N N . GLU A 1 92 ? -6.273 -13.654 -2.127 1.00 96.31 92 GLU A N 1
ATOM 753 C CA . GLU A 1 92 ? -6.718 -14.066 -3.468 1.00 96.31 92 GLU A CA 1
ATOM 754 C C . GLU A 1 92 ? -6.216 -13.137 -4.588 1.00 96.31 92 GLU A C 1
ATOM 756 O O . GLU A 1 92 ? -5.970 -13.585 -5.709 1.00 96.31 92 GLU A O 1
ATOM 761 N N . ASP A 1 93 ? -6.024 -11.849 -4.293 1.00 95.06 93 ASP A N 1
ATOM 762 C CA . ASP A 1 93 ? -5.576 -10.841 -5.261 1.00 95.06 93 ASP A CA 1
ATOM 763 C C . ASP A 1 93 ? -4.040 -10.650 -5.292 1.00 95.06 93 ASP A C 1
ATOM 765 O O . ASP A 1 93 ? -3.491 -9.953 -6.155 1.00 95.06 93 ASP A O 1
ATOM 769 N N . MET A 1 94 ? -3.296 -11.270 -4.370 1.00 95.31 94 MET A N 1
ATOM 770 C CA . MET A 1 94 ? -1.834 -11.168 -4.307 1.00 95.31 94 MET A CA 1
ATOM 771 C C . MET A 1 94 ? -1.161 -11.955 -5.436 1.00 95.31 94 MET A C 1
ATOM 773 O O . MET A 1 94 ? -0.871 -13.143 -5.333 1.00 95.31 94 MET A O 1
ATOM 777 N N . ARG A 1 95 ? -0.828 -11.253 -6.522 1.00 92.19 95 ARG A N 1
ATOM 778 C CA . ARG A 1 95 ? -0.178 -11.861 -7.694 1.00 92.19 95 ARG A CA 1
ATOM 779 C C . ARG A 1 95 ? 1.315 -12.162 -7.518 1.00 92.19 95 ARG A C 1
ATOM 781 O O . ARG A 1 95 ? 1.829 -13.072 -8.164 1.00 92.19 95 ARG A O 1
ATOM 788 N N . TYR A 1 96 ? 2.021 -11.375 -6.708 1.00 94.38 96 TYR A N 1
ATOM 789 C CA . TYR A 1 96 ? 3.476 -11.465 -6.558 1.00 94.38 96 TYR A CA 1
ATOM 790 C C . TYR A 1 96 ? 3.863 -11.704 -5.093 1.00 94.38 96 TYR A C 1
ATOM 792 O O . TYR A 1 96 ? 3.279 -11.051 -4.222 1.00 94.38 96 TYR A O 1
ATOM 800 N N . PRO A 1 97 ? 4.880 -12.552 -4.815 1.00 95.25 97 PRO A N 1
ATOM 801 C CA . PRO A 1 97 ? 5.320 -12.856 -3.449 1.00 95.25 97 PRO A CA 1
ATOM 802 C C . PRO A 1 97 ? 5.654 -11.617 -2.617 1.00 95.25 97 PRO A C 1
ATOM 804 O O . PRO A 1 97 ? 5.319 -11.562 -1.442 1.00 95.25 97 PRO A O 1
ATOM 807 N N . GLU A 1 98 ? 6.219 -10.583 -3.244 1.00 95.56 98 GLU A N 1
ATOM 808 C CA . GLU A 1 98 ? 6.554 -9.317 -2.585 1.00 95.56 98 GLU A CA 1
ATOM 809 C C . GLU A 1 98 ? 5.363 -8.691 -1.839 1.00 95.56 98 GLU A C 1
ATOM 811 O O . GLU A 1 98 ? 5.522 -8.213 -0.717 1.00 95.56 98 GLU A O 1
ATOM 816 N N . ILE A 1 99 ? 4.165 -8.683 -2.439 1.00 97.44 99 ILE A N 1
ATOM 817 C CA . ILE A 1 99 ? 2.986 -8.098 -1.785 1.00 97.44 99 ILE A CA 1
ATOM 818 C C . ILE A 1 99 ? 2.587 -8.939 -0.572 1.00 97.44 99 ILE A C 1
ATOM 820 O O . ILE A 1 99 ? 2.270 -8.368 0.470 1.00 97.44 99 ILE A O 1
ATOM 824 N N . ALA A 1 100 ? 2.650 -10.268 -0.678 1.00 97.31 100 ALA A N 1
ATOM 825 C CA . ALA A 1 100 ? 2.367 -11.161 0.439 1.00 97.31 100 ALA A CA 1
ATOM 826 C C . ALA A 1 100 ? 3.372 -10.965 1.581 1.00 97.31 100 ALA A C 1
ATOM 828 O O . ALA A 1 100 ? 2.969 -10.701 2.710 1.00 97.31 100 ALA A O 1
ATOM 829 N N . GLU A 1 101 ? 4.672 -10.990 1.285 1.00 97.88 101 GLU A N 1
ATOM 830 C CA . GLU A 1 101 ? 5.743 -10.800 2.269 1.00 97.88 101 GLU A CA 1
ATOM 831 C C . GLU A 1 101 ? 5.610 -9.462 3.005 1.00 97.88 101 GLU A C 1
ATOM 833 O O . GLU A 1 101 ? 5.594 -9.417 4.237 1.00 97.88 101 GLU A O 1
ATOM 838 N N . LEU A 1 102 ? 5.454 -8.362 2.263 1.00 98.19 102 LEU A N 1
ATOM 839 C CA . LEU A 1 102 ? 5.344 -7.032 2.858 1.00 98.19 102 LEU A CA 1
ATOM 840 C C . LEU A 1 102 ? 4.044 -6.853 3.646 1.00 98.19 102 LEU A C 1
ATOM 842 O O . LEU A 1 102 ? 4.052 -6.178 4.678 1.00 98.19 102 LEU A O 1
ATOM 846 N N . THR A 1 103 ? 2.943 -7.466 3.210 1.00 98.00 103 THR A N 1
ATOM 847 C CA . THR A 1 103 ? 1.676 -7.441 3.956 1.00 98.00 103 THR A CA 1
ATOM 848 C C . THR A 1 103 ? 1.781 -8.270 5.234 1.00 98.00 103 THR A C 1
ATOM 850 O O . THR A 1 103 ? 1.357 -7.808 6.292 1.00 98.00 103 THR A O 1
ATOM 853 N N . CYS A 1 104 ? 2.447 -9.427 5.200 1.00 97.69 104 CYS A N 1
ATOM 854 C CA . CYS A 1 104 ? 2.742 -10.204 6.403 1.00 97.69 104 CYS A CA 1
ATOM 855 C C . CYS A 1 104 ? 3.550 -9.390 7.418 1.00 97.69 104 CYS A C 1
ATOM 857 O O . CYS A 1 104 ? 3.192 -9.329 8.594 1.00 97.69 104 CYS A O 1
ATOM 859 N N . MET A 1 105 ? 4.598 -8.706 6.951 1.00 97.62 105 MET A N 1
ATOM 860 C CA . MET A 1 105 ? 5.461 -7.873 7.791 1.00 97.62 105 MET A CA 1
ATOM 861 C C . MET A 1 105 ? 4.791 -6.596 8.310 1.00 97.62 105 MET A C 1
ATOM 863 O O . MET A 1 105 ? 5.247 -6.035 9.301 1.00 97.62 105 MET A O 1
ATOM 867 N N . SER A 1 106 ? 3.768 -6.067 7.646 1.00 97.38 106 SER A N 1
ATOM 868 C CA . SER A 1 106 ? 3.147 -4.795 8.054 1.00 97.38 106 SER A CA 1
ATOM 869 C C . SER A 1 106 ? 1.812 -4.965 8.771 1.00 97.38 106 SER A C 1
ATOM 871 O O . SER A 1 106 ? 1.445 -4.099 9.567 1.00 97.38 106 SER A O 1
ATOM 873 N N . LEU A 1 107 ? 1.125 -6.082 8.528 1.00 97.81 107 LEU A N 1
ATOM 874 C CA . LEU A 1 107 ? -0.245 -6.306 8.961 1.00 97.81 107 LEU A CA 1
ATOM 875 C C . LEU A 1 107 ? -0.452 -7.708 9.540 1.00 97.81 107 LEU A C 1
ATOM 877 O O . LEU A 1 107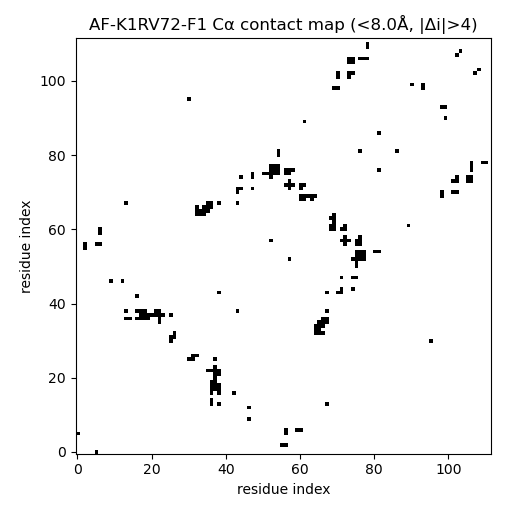 ? -0.806 -7.809 10.711 1.00 97.81 107 LEU A O 1
ATOM 881 N N . PHE A 1 108 ? -0.221 -8.781 8.769 1.00 96.56 108 PHE A N 1
ATOM 882 C CA . PHE A 1 108 ? -0.717 -10.106 9.183 1.00 96.56 108 PHE A CA 1
ATOM 883 C C . PHE A 1 108 ? -0.043 -10.654 10.439 1.00 96.56 108 PHE A C 1
ATOM 885 O O . PHE A 1 108 ? -0.702 -11.326 11.220 1.00 96.56 108 PHE A O 1
ATOM 892 N N . GLN A 1 109 ? 1.229 -10.328 10.688 1.00 96.50 109 GLN A N 1
ATOM 893 C CA . GLN A 1 109 ? 1.913 -10.762 11.914 1.00 96.50 109 GLN A CA 1
ATOM 894 C C . GLN A 1 109 ? 1.284 -10.219 13.211 1.00 96.50 109 GLN A C 1
ATOM 896 O O . GLN A 1 109 ? 1.628 -10.683 14.294 1.00 96.50 109 GLN A O 1
ATOM 901 N N . TYR A 1 110 ? 0.420 -9.207 13.106 1.00 96.25 110 TYR A N 1
ATOM 902 C CA . TYR A 1 110 ? -0.273 -8.593 14.236 1.00 96.25 110 TYR A CA 1
ATOM 903 C C . TYR A 1 110 ? -1.721 -9.076 14.379 1.00 96.25 110 TYR A C 1
ATOM 905 O O . TYR A 1 110 ? -2.406 -8.639 15.302 1.00 96.25 110 TYR A O 1
ATOM 913 N N . LEU A 1 111 ? -2.197 -9.930 13.465 1.00 92.81 111 LEU A N 1
ATOM 914 C CA . LEU A 1 111 ? -3.518 -10.547 13.561 1.00 92.81 111 LEU A CA 1
ATOM 915 C C . LEU A 1 111 ? -3.516 -11.642 14.647 1.00 92.81 111 LEU A C 1
ATOM 917 O O . LEU A 1 111 ? -2.460 -12.229 14.901 1.00 92.81 111 LEU A O 1
ATOM 921 N N . PRO A 1 112 ? -4.662 -11.874 15.314 1.00 85.50 112 PRO A N 1
ATOM 922 C CA . PRO A 1 112 ? -4.793 -12.873 16.376 1.00 85.50 112 PRO A CA 1
ATOM 923 C C . PRO A 1 112 ? -4.649 -14.321 15.890 1.00 85.50 112 PRO A C 1
ATOM 925 O O . PRO A 1 112 ? -4.972 -14.599 14.712 1.00 85.50 112 PRO A O 1
#

InterPro domains:
  IPR014825 DNA alkylation repair enzyme [PF08713] (36-77)
  IPR016024 Armadillo-type fold [SSF48371] (7-109)

Mean predicted aligned error: 2.31 Å

Sequence (112 aa):
MDVRETIKDIKGQFRLFMNGVVSQSMREKGLDYKLNFGIELPRLKEIAARYEKNHEVAQALWKENIRECKILAGMLQPVETFYPEIADIWVEDMRYPEIAELTCMSLFQYLP